Protein AF-A0A2A2WA57-F1 (afdb_monomer_lite)

Sequence (183 aa):
MNRRRGVEVFEVVSRSPRLGYARRSAVDANMIPWPDEKIYNNAIWDIRRHSMDAELWRYTRIENHHQEVLDSYSAADGERAVVTAVTSNGNWYALTTRRLVGVSYDGAFDIPAHLMTDCTFGDNAKGYGNVELSIATITQPGNGSVAFEFETGKAWMAPEYYVSWWIRKFPILDLFKFDPASS

Secondary structure (DSSP, 8-state):
-------------------------TTTTS-----HHHHHHHHHHHHHTT---GGG-SSEESSS--HHHHHHS-PPTT--EEEEEEEETTEEEEEESSEEEEEETTEEEEEEGGG--EEEEPTTTT-GGG--EEEEEEEETTTEEEEEEEE-GGGGHHHHHHHHHHHHTGGGGGG----GGG-

Structure (mmCIF, N/CA/C/O backbone):
data_AF-A0A2A2WA57-F1
#
_entry.id   AF-A0A2A2WA57-F1
#
loop_
_atom_site.group_PDB
_atom_site.id
_atom_site.type_symbol
_atom_site.label_atom_id
_atom_site.label_alt_id
_atom_site.label_comp_id
_atom_site.label_asym_id
_atom_site.label_entity_id
_atom_site.label_seq_id
_atom_site.pdbx_PDB_ins_code
_atom_site.Cartn_x
_atom_site.Cartn_y
_atom_site.Cartn_z
_atom_site.occupancy
_atom_site.B_iso_or_equiv
_atom_site.auth_seq_id
_atom_site.auth_comp_id
_atom_site.auth_asym_id
_atom_site.auth_atom_id
_atom_site.pdbx_PDB_model_num
ATOM 1 N N . MET A 1 1 ? 44.973 -48.643 7.602 1.00 36.16 1 MET A N 1
ATOM 2 C CA . MET A 1 1 ? 44.948 -47.392 6.814 1.00 36.16 1 MET A CA 1
ATOM 3 C C . MET A 1 1 ? 43.604 -47.307 6.094 1.00 36.16 1 MET A C 1
ATOM 5 O O . MET A 1 1 ? 43.226 -48.273 5.456 1.00 36.16 1 MET A O 1
ATOM 9 N N . ASN A 1 2 ? 42.900 -46.186 6.267 1.00 36.19 2 ASN A N 1
ATOM 10 C CA . ASN A 1 2 ? 41.683 -45.718 5.583 1.00 36.19 2 ASN A CA 1
ATOM 11 C C . ASN A 1 2 ? 40.348 -46.489 5.670 1.00 36.19 2 ASN A C 1
ATOM 13 O O . ASN A 1 2 ? 40.026 -47.368 4.881 1.00 36.19 2 ASN A O 1
ATOM 17 N N . ARG A 1 3 ? 39.511 -45.955 6.575 1.00 37.09 3 ARG A N 1
ATOM 18 C CA . ARG A 1 3 ? 38.043 -45.893 6.531 1.00 37.09 3 ARG A CA 1
ATOM 19 C C . ARG A 1 3 ? 37.557 -45.306 5.193 1.00 37.09 3 ARG A C 1
ATOM 21 O O . ARG A 1 3 ? 38.079 -44.277 4.767 1.00 37.09 3 ARG A O 1
ATOM 28 N N . ARG A 1 4 ? 36.475 -45.843 4.620 1.00 38.88 4 ARG A N 1
ATOM 29 C CA . ARG A 1 4 ? 35.542 -45.064 3.785 1.00 38.88 4 ARG A CA 1
ATOM 30 C C . ARG A 1 4 ? 34.115 -45.269 4.295 1.00 38.88 4 ARG A C 1
ATOM 32 O O . ARG A 1 4 ? 33.595 -46.376 4.282 1.00 38.88 4 ARG A O 1
ATOM 39 N N . ARG A 1 5 ? 33.560 -44.167 4.808 1.00 38.59 5 ARG A N 1
ATOM 40 C CA . ARG A 1 5 ? 32.140 -43.906 5.092 1.00 38.59 5 ARG A CA 1
ATOM 41 C C . ARG A 1 5 ? 31.393 -43.957 3.743 1.00 38.59 5 ARG A C 1
ATOM 43 O O . ARG A 1 5 ? 31.974 -43.555 2.741 1.00 38.59 5 ARG A O 1
ATOM 50 N N . GLY A 1 6 ? 30.211 -44.553 3.614 1.00 32.69 6 GLY A N 1
ATOM 51 C CA . GLY A 1 6 ? 28.985 -44.144 4.295 1.00 32.69 6 GLY A CA 1
ATOM 52 C C . GLY A 1 6 ? 28.428 -42.913 3.579 1.00 32.69 6 GLY A C 1
ATOM 53 O O . GLY A 1 6 ? 28.821 -41.803 3.921 1.00 32.69 6 GLY A O 1
ATOM 54 N N . VAL A 1 7 ? 27.583 -43.114 2.564 1.00 34.62 7 VAL A N 1
ATOM 55 C CA . VAL A 1 7 ? 26.752 -42.055 1.973 1.00 34.62 7 VAL A CA 1
ATOM 56 C C . VAL A 1 7 ? 25.311 -42.512 2.139 1.00 34.62 7 VAL A C 1
ATOM 58 O O . VAL A 1 7 ? 24.804 -43.314 1.360 1.00 34.62 7 VAL A O 1
ATOM 61 N N . GLU A 1 8 ? 24.706 -42.068 3.237 1.00 34.03 8 GLU A N 1
ATOM 62 C CA . GLU A 1 8 ? 23.265 -42.131 3.449 1.00 34.03 8 GLU A CA 1
ATOM 63 C C . GLU A 1 8 ? 22.593 -41.114 2.526 1.00 34.03 8 GLU A C 1
ATOM 65 O O . GLU A 1 8 ? 23.012 -39.959 2.419 1.00 34.03 8 GLU A O 1
ATOM 70 N N . VAL A 1 9 ? 21.554 -41.576 1.839 1.00 36.59 9 VAL A N 1
ATOM 71 C CA . VAL A 1 9 ? 20.657 -40.755 1.034 1.00 36.59 9 VAL A CA 1
ATOM 72 C C . VAL A 1 9 ? 19.773 -39.977 2.007 1.00 36.59 9 VAL A C 1
ATOM 74 O O . VAL A 1 9 ? 18.891 -40.551 2.639 1.00 36.59 9 VAL A O 1
ATOM 77 N N . PHE A 1 10 ? 20.029 -38.678 2.163 1.00 32.88 10 PHE A N 1
ATOM 78 C CA . PHE A 1 10 ? 19.149 -37.792 2.922 1.00 32.88 10 PHE A CA 1
ATOM 79 C C . PHE A 1 10 ? 17.962 -37.389 2.047 1.00 32.88 10 PHE A C 1
ATOM 81 O O . PHE A 1 10 ? 18.055 -36.512 1.190 1.00 32.88 10 PHE A O 1
ATOM 88 N N . GLU A 1 11 ? 16.837 -38.054 2.279 1.00 29.56 11 GLU A N 1
ATOM 89 C CA . GLU A 1 11 ? 15.518 -37.631 1.830 1.00 29.56 11 GLU A CA 1
ATOM 90 C C . GLU A 1 11 ? 15.134 -36.354 2.600 1.00 29.56 11 GLU A C 1
ATOM 92 O O . GLU A 1 11 ? 14.804 -36.386 3.788 1.00 29.56 11 GLU A O 1
ATOM 97 N N . VAL A 1 12 ? 15.240 -35.192 1.950 1.00 32.47 12 VAL A N 1
ATOM 98 C CA . VAL A 1 12 ? 14.781 -33.918 2.520 1.00 32.47 12 VAL A CA 1
ATOM 99 C C . VAL A 1 12 ? 13.261 -33.873 2.395 1.00 32.47 12 VAL A C 1
ATOM 101 O O . VAL A 1 12 ? 12.702 -33.392 1.412 1.00 32.47 12 VAL A O 1
ATOM 104 N N . VAL A 1 13 ? 12.581 -34.387 3.416 1.00 32.59 13 VAL A N 1
ATOM 105 C CA . VAL A 1 13 ? 11.154 -34.139 3.630 1.00 32.59 13 VAL A CA 1
ATOM 106 C C . VAL A 1 13 ? 10.989 -32.647 3.925 1.00 32.59 13 VAL A C 1
ATOM 108 O O . VAL A 1 13 ? 11.261 -32.188 5.036 1.00 32.59 13 VAL A O 1
ATOM 111 N N . SER A 1 14 ? 10.565 -31.883 2.917 1.00 33.00 14 SER A N 1
ATOM 112 C CA . SER A 1 14 ? 10.166 -30.480 3.054 1.00 33.00 14 SER A CA 1
ATOM 113 C C . SER A 1 14 ? 8.991 -30.385 4.029 1.00 33.00 14 SER A C 1
ATOM 115 O O . SER A 1 14 ? 7.844 -30.685 3.695 1.00 33.00 14 SER A O 1
ATOM 117 N N . ARG A 1 15 ? 9.283 -30.027 5.282 1.00 29.62 15 ARG A N 1
ATOM 118 C CA . ARG A 1 15 ? 8.274 -29.678 6.280 1.00 29.62 15 ARG A CA 1
ATOM 119 C C . ARG A 1 15 ? 7.999 -28.186 6.156 1.00 29.62 15 ARG A C 1
ATOM 121 O O . ARG A 1 15 ? 8.804 -27.371 6.593 1.00 29.62 15 ARG A O 1
ATOM 128 N N . SER A 1 16 ? 6.852 -27.841 5.578 1.00 34.91 16 SER A N 1
ATOM 129 C CA . SER A 1 16 ? 6.286 -26.494 5.654 1.00 34.91 16 SER A CA 1
ATOM 130 C C . SER A 1 16 ? 6.193 -26.056 7.125 1.00 34.91 16 SER A C 1
ATOM 132 O O . SER A 1 16 ? 5.606 -26.793 7.929 1.00 34.91 16 SER A O 1
ATOM 134 N N . PRO A 1 17 ? 6.716 -24.882 7.516 1.00 32.53 17 PRO A N 1
ATOM 135 C CA . PRO A 1 17 ? 6.453 -24.348 8.838 1.00 32.53 17 PRO A CA 1
ATOM 136 C C . PRO A 1 17 ? 5.008 -23.845 8.867 1.00 32.53 17 PRO A C 1
ATOM 138 O O . PRO A 1 17 ? 4.690 -22.767 8.377 1.00 32.53 17 PRO A O 1
ATOM 141 N N . ARG A 1 18 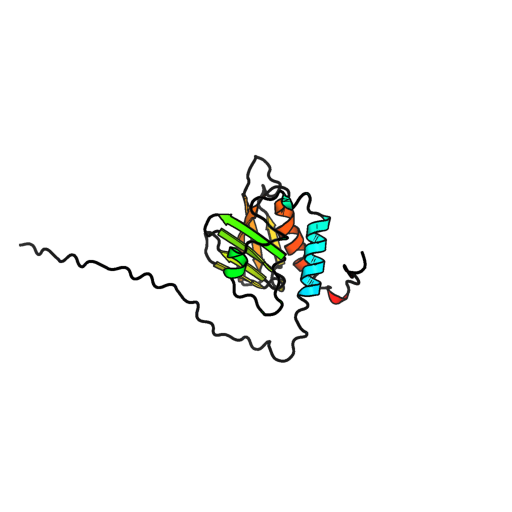? 4.110 -24.649 9.442 1.00 35.94 18 ARG A N 1
ATOM 142 C CA . ARG A 1 18 ? 2.817 -24.151 9.917 1.00 35.94 18 ARG A CA 1
ATOM 143 C C . ARG A 1 18 ? 3.113 -23.191 11.069 1.00 35.94 18 ARG A C 1
ATOM 145 O O . ARG A 1 18 ? 3.547 -23.643 12.128 1.00 35.94 18 ARG A O 1
ATOM 152 N N . LEU A 1 19 ? 2.918 -21.888 10.855 1.00 40.16 19 LEU A N 1
ATOM 153 C CA . LEU A 1 19 ? 2.951 -20.896 11.928 1.00 40.16 19 LEU A CA 1
ATOM 154 C C . LEU A 1 19 ? 1.930 -21.296 13.003 1.00 40.16 19 LEU A C 1
ATOM 156 O O . LEU A 1 19 ? 0.723 -21.313 12.767 1.00 40.16 19 LEU A O 1
ATOM 160 N N . GLY A 1 20 ? 2.430 -21.650 14.186 1.00 29.47 20 GLY A N 1
ATOM 161 C CA . GLY A 1 20 ? 1.617 -21.882 15.370 1.00 29.47 20 GLY A CA 1
ATOM 162 C C . GLY A 1 20 ? 1.161 -20.553 15.968 1.00 29.47 20 GLY A C 1
ATOM 163 O O . GLY A 1 20 ? 1.972 -19.781 16.471 1.00 29.47 20 GLY A O 1
ATOM 164 N N . TYR A 1 21 ? -0.145 -20.304 15.935 1.00 44.47 21 TYR A N 1
ATOM 165 C CA . TYR A 1 21 ? -0.816 -19.260 16.708 1.00 44.47 21 TYR A CA 1
ATOM 166 C C . TYR A 1 21 ? -0.763 -19.579 18.210 1.00 44.47 21 TYR A C 1
ATOM 168 O O . TYR A 1 21 ? -1.245 -20.637 18.605 1.00 44.47 21 TYR A O 1
ATOM 176 N N . ALA A 1 22 ? -0.286 -18.644 19.044 1.00 36.16 22 ALA A N 1
ATOM 177 C CA . ALA A 1 22 ? -0.775 -18.447 20.420 1.00 36.16 22 ALA A CA 1
ATOM 178 C C . ALA A 1 22 ? -0.178 -17.192 21.092 1.00 36.16 22 ALA A C 1
ATOM 180 O O . ALA A 1 22 ? 0.733 -17.277 21.910 1.00 36.16 22 ALA A O 1
ATOM 181 N N . ARG A 1 23 ? -0.775 -16.026 20.833 1.00 33.88 23 ARG A N 1
ATOM 182 C CA . ARG A 1 23 ? -1.079 -15.034 21.878 1.00 33.88 23 ARG A CA 1
ATOM 183 C C . ARG A 1 23 ? -2.322 -14.273 21.435 1.00 33.88 23 ARG A C 1
ATOM 185 O O . ARG A 1 23 ? -2.243 -13.331 20.659 1.00 33.88 23 ARG A O 1
ATOM 192 N N . ARG A 1 24 ? -3.486 -14.717 21.917 1.00 37.28 24 ARG A N 1
ATOM 193 C CA . ARG A 1 24 ? -4.665 -13.851 21.985 1.00 37.28 24 ARG A CA 1
ATOM 194 C C . ARG A 1 24 ? -4.299 -12.716 22.938 1.00 37.28 24 ARG A C 1
ATOM 196 O O . ARG A 1 24 ? -4.226 -12.931 24.147 1.00 37.28 24 ARG A O 1
ATOM 203 N N . SER A 1 25 ? -3.947 -11.560 22.388 1.00 37.19 25 SER A N 1
ATOM 204 C CA . SER A 1 25 ? -3.790 -10.338 23.169 1.00 37.19 25 SER A CA 1
ATOM 205 C C . SER A 1 25 ? -5.137 -10.009 23.807 1.00 37.19 25 SER A C 1
ATOM 207 O O . SER A 1 25 ? -6.173 -10.121 23.162 1.00 37.19 25 SER A O 1
ATOM 209 N N . ALA A 1 26 ? -5.119 -9.636 25.083 1.00 37.38 26 ALA A N 1
ATOM 210 C CA . ALA A 1 26 ? -6.281 -9.336 25.917 1.00 37.38 26 ALA A CA 1
ATOM 211 C C . ALA A 1 26 ? -6.995 -8.023 25.518 1.00 37.38 26 ALA A C 1
ATOM 213 O O . ALA A 1 26 ? -7.249 -7.166 26.358 1.00 37.38 26 ALA A O 1
ATOM 214 N N . VAL A 1 27 ? -7.280 -7.849 24.227 1.00 44.88 27 VAL A N 1
ATOM 215 C CA . VAL A 1 27 ? -7.929 -6.669 23.638 1.00 44.88 27 VAL A CA 1
ATOM 216 C C . VAL A 1 27 ? -9.396 -6.969 23.271 1.00 44.88 27 VAL A C 1
ATOM 218 O O . VAL A 1 27 ? -10.183 -6.058 23.048 1.00 44.88 27 VAL A O 1
ATOM 221 N N . ASP A 1 28 ? -9.823 -8.233 23.313 1.00 40.12 28 ASP A N 1
ATOM 222 C CA . ASP A 1 28 ? -11.080 -8.686 22.692 1.00 40.12 28 ASP A CA 1
ATOM 223 C C . ASP A 1 28 ? -12.379 -8.457 23.494 1.00 40.12 28 ASP A C 1
ATOM 225 O O . ASP A 1 28 ? -13.439 -8.888 23.052 1.00 40.12 28 ASP A O 1
ATOM 229 N N . ALA A 1 29 ? -12.366 -7.807 24.663 1.00 35.56 29 ALA A N 1
ATOM 230 C CA . ALA A 1 29 ? -13.559 -7.799 25.525 1.00 35.56 29 ALA A CA 1
ATOM 231 C C . ALA A 1 29 ? -14.432 -6.532 25.470 1.00 35.56 29 ALA A C 1
ATOM 233 O O . ALA A 1 29 ? -15.545 -6.585 25.976 1.00 35.56 29 ALA A O 1
ATOM 234 N N . ASN A 1 30 ? -13.972 -5.410 24.898 1.00 39.34 30 ASN A N 1
ATOM 235 C CA . ASN A 1 30 ? -14.750 -4.153 24.875 1.00 39.34 30 ASN A CA 1
ATOM 236 C C . ASN A 1 30 ? -14.322 -3.156 23.776 1.00 39.34 30 ASN A C 1
ATOM 238 O O . ASN A 1 30 ? -14.505 -1.947 23.923 1.00 39.34 30 ASN A O 1
ATOM 242 N N . MET A 1 31 ? -13.728 -3.623 22.674 1.00 42.38 31 MET A N 1
ATOM 243 C CA . MET A 1 31 ? -13.412 -2.719 21.567 1.00 42.38 31 MET A CA 1
ATOM 244 C C . MET A 1 31 ? -14.683 -2.366 20.800 1.00 42.38 31 MET A C 1
ATOM 246 O O . MET A 1 31 ? -15.397 -3.246 20.321 1.00 42.38 31 MET A O 1
ATOM 250 N N . ILE A 1 32 ? -14.928 -1.064 20.641 1.00 54.88 32 ILE A N 1
ATOM 251 C CA . ILE A 1 32 ? -15.699 -0.555 19.504 1.00 54.88 32 ILE A CA 1
ATOM 252 C C . ILE A 1 32 ? -15.168 -1.295 18.264 1.00 54.88 32 ILE A C 1
ATOM 254 O O . ILE A 1 32 ? -13.942 -1.358 18.111 1.00 54.88 32 ILE A O 1
ATOM 258 N N . PRO A 1 33 ? -16.031 -1.899 17.425 1.00 70.62 33 PRO A N 1
ATOM 259 C CA . PRO A 1 33 ? -15.579 -2.611 16.238 1.00 70.62 33 PRO A CA 1
ATOM 260 C C . PRO A 1 33 ? -14.598 -1.735 15.465 1.00 70.62 33 PRO A C 1
ATOM 262 O O . PRO A 1 33 ? -14.866 -0.546 15.269 1.00 70.62 33 PRO A O 1
ATOM 265 N N . TRP A 1 34 ? -13.453 -2.298 15.066 1.00 75.75 34 TRP A N 1
ATOM 266 C CA . TRP A 1 34 ? -12.505 -1.555 14.243 1.00 75.75 34 TRP A CA 1
ATOM 267 C C . TRP A 1 34 ? -13.268 -1.047 13.014 1.00 75.75 34 TRP A C 1
ATOM 269 O O . TRP A 1 34 ? -13.954 -1.848 12.372 1.00 75.75 34 TRP A O 1
ATOM 279 N N . PRO A 1 35 ? -13.243 0.259 12.700 1.00 90.12 35 PRO A N 1
ATOM 280 C CA . PRO A 1 35 ? -14.124 0.818 11.683 1.00 90.12 35 PRO A CA 1
ATOM 281 C C . PRO A 1 35 ? -13.563 0.547 10.278 1.00 90.12 35 PRO A C 1
ATOM 283 O O . PRO A 1 35 ? -13.384 1.474 9.491 1.00 90.12 35 PRO A O 1
ATOM 286 N N . ASP A 1 36 ? -13.263 -0.720 9.964 1.00 93.25 36 ASP A N 1
ATOM 287 C CA . ASP A 1 36 ? -12.558 -1.165 8.757 1.00 93.25 36 ASP A CA 1
ATOM 288 C C . ASP A 1 36 ? -13.203 -0.626 7.484 1.00 93.25 36 ASP A C 1
ATOM 290 O O . ASP A 1 36 ? -12.505 -0.150 6.598 1.00 93.25 36 ASP A O 1
ATOM 294 N N . GLU A 1 37 ? -14.533 -0.634 7.397 1.00 93.00 37 GLU A N 1
ATOM 295 C CA . GLU A 1 37 ? -15.247 -0.090 6.242 1.00 93.00 37 GLU A CA 1
ATOM 296 C C . GLU A 1 37 ? -15.020 1.420 6.077 1.00 93.00 37 GLU A C 1
ATOM 298 O O . GLU A 1 37 ? -14.704 1.890 4.984 1.00 93.00 37 GLU A O 1
ATOM 303 N N . LYS A 1 38 ? -15.098 2.189 7.171 1.00 90.88 38 LYS A N 1
ATOM 304 C CA . LYS A 1 38 ? -14.837 3.635 7.148 1.00 90.88 38 LYS A CA 1
ATOM 305 C C . LYS A 1 38 ? -13.378 3.920 6.792 1.00 90.88 38 LYS A C 1
ATOM 307 O O . LYS A 1 38 ? -13.124 4.816 5.987 1.00 90.88 38 LYS A O 1
ATOM 312 N N . ILE A 1 39 ? -12.436 3.163 7.360 1.00 93.44 39 ILE A N 1
ATOM 313 C CA . ILE A 1 39 ? -10.998 3.253 7.065 1.00 93.44 39 ILE A CA 1
ATOM 314 C C . ILE A 1 39 ? -10.758 2.966 5.583 1.00 93.44 39 ILE A C 1
ATOM 316 O O . ILE A 1 39 ? -10.170 3.795 4.896 1.00 93.44 39 ILE A O 1
ATOM 320 N N . TYR A 1 40 ? -11.265 1.835 5.086 1.00 95.38 40 TYR A N 1
ATOM 321 C CA . TYR A 1 40 ? -11.133 1.409 3.697 1.00 95.38 40 TYR A CA 1
ATOM 322 C C . TYR A 1 40 ? -11.642 2.488 2.744 1.00 95.38 40 TYR A C 1
ATOM 324 O O . TYR A 1 40 ? -10.895 2.952 1.886 1.00 95.38 40 TYR A O 1
ATOM 332 N N . ASN A 1 41 ? -12.876 2.956 2.947 1.00 93.12 41 ASN A N 1
ATOM 333 C CA . ASN A 1 41 ? -13.489 3.947 2.072 1.00 93.12 41 ASN A CA 1
ATOM 334 C C . ASN A 1 41 ? -12.717 5.277 2.065 1.00 93.12 41 ASN A C 1
ATOM 336 O O . ASN A 1 41 ? -12.524 5.871 1.007 1.00 93.12 41 ASN A O 1
ATOM 340 N N . ASN A 1 42 ? -12.237 5.740 3.224 1.00 92.50 42 ASN A N 1
ATOM 341 C CA . ASN A 1 42 ? -11.479 6.990 3.312 1.00 92.50 42 ASN A CA 1
ATOM 342 C C . ASN A 1 42 ? -10.062 6.861 2.732 1.00 92.50 42 ASN A C 1
ATOM 344 O O . ASN A 1 42 ? -9.609 7.776 2.046 1.00 92.50 42 ASN A O 1
ATOM 348 N N . ALA A 1 43 ? -9.371 5.749 2.991 1.00 94.19 43 ALA A N 1
ATOM 349 C CA . ALA A 1 43 ? -8.028 5.507 2.477 1.00 94.19 43 ALA A CA 1
ATOM 350 C C . ALA A 1 43 ? -8.047 5.315 0.953 1.00 94.19 43 ALA A C 1
ATOM 352 O O . ALA A 1 43 ? -7.287 5.975 0.249 1.00 94.19 43 ALA A O 1
ATOM 353 N N . ILE A 1 44 ? -8.967 4.498 0.424 1.00 94.75 44 ILE A N 1
ATOM 354 C CA . ILE A 1 44 ? -9.148 4.326 -1.026 1.00 94.75 44 ILE A CA 1
ATOM 355 C C . ILE A 1 44 ? -9.529 5.642 -1.693 1.00 94.75 44 ILE A C 1
ATOM 357 O O . ILE A 1 44 ? -8.971 5.962 -2.739 1.00 94.75 44 ILE A O 1
ATOM 361 N N . TRP A 1 45 ? -10.440 6.426 -1.109 1.00 92.38 45 TRP A N 1
ATOM 362 C CA . TRP A 1 45 ? -10.781 7.738 -1.658 1.00 92.38 45 TRP A CA 1
ATOM 363 C C . TRP A 1 45 ? -9.560 8.661 -1.719 1.00 92.38 45 TRP A C 1
ATOM 365 O O . TRP A 1 45 ? -9.323 9.307 -2.741 1.00 92.38 45 TRP A O 1
ATOM 375 N N . ASP A 1 46 ? -8.756 8.694 -0.653 1.00 92.12 46 ASP A N 1
ATOM 376 C CA . ASP A 1 46 ? -7.552 9.520 -0.614 1.00 92.12 46 ASP A CA 1
ATOM 377 C C . ASP A 1 46 ? -6.491 9.045 -1.606 1.00 92.12 46 ASP A C 1
ATOM 379 O O . ASP A 1 46 ? -5.817 9.866 -2.215 1.00 92.12 46 ASP A O 1
ATOM 383 N N . ILE A 1 47 ? -6.366 7.741 -1.835 1.00 94.81 47 ILE A N 1
ATOM 384 C CA . ILE A 1 47 ? -5.474 7.211 -2.866 1.00 94.81 47 ILE A CA 1
ATOM 385 C C . ILE A 1 47 ? -6.012 7.574 -4.252 1.00 94.81 47 ILE A C 1
ATOM 387 O O . ILE A 1 47 ? -5.299 8.204 -5.032 1.00 94.81 47 ILE A O 1
ATOM 391 N N . ARG A 1 48 ? -7.273 7.248 -4.560 1.00 93.19 48 ARG A N 1
ATOM 392 C CA . ARG A 1 48 ? -7.890 7.468 -5.879 1.00 93.19 48 ARG A CA 1
ATOM 393 C C . ARG A 1 48 ? -7.878 8.931 -6.299 1.00 93.19 48 ARG A C 1
ATOM 395 O O . ARG A 1 48 ? -7.568 9.216 -7.446 1.00 93.19 48 ARG A O 1
ATOM 402 N N . ARG A 1 49 ? -8.163 9.868 -5.391 1.00 90.31 49 ARG A N 1
ATOM 403 C CA . ARG A 1 49 ? -8.209 11.299 -5.745 1.00 90.31 49 ARG A CA 1
ATOM 404 C C . ARG A 1 49 ? -6.849 11.873 -6.163 1.00 90.31 49 ARG A C 1
ATOM 406 O O . ARG A 1 49 ? -6.812 12.942 -6.764 1.00 90.31 49 ARG A O 1
ATOM 413 N N . HIS A 1 50 ? -5.747 11.215 -5.798 1.00 88.19 50 HIS A N 1
ATOM 414 C CA . HIS A 1 50 ? -4.399 11.622 -6.198 1.00 88.19 50 HIS A CA 1
ATOM 415 C C . HIS A 1 50 ? -3.773 10.671 -7.227 1.00 88.19 50 HIS A C 1
ATOM 417 O O . HIS A 1 50 ? -2.809 11.038 -7.893 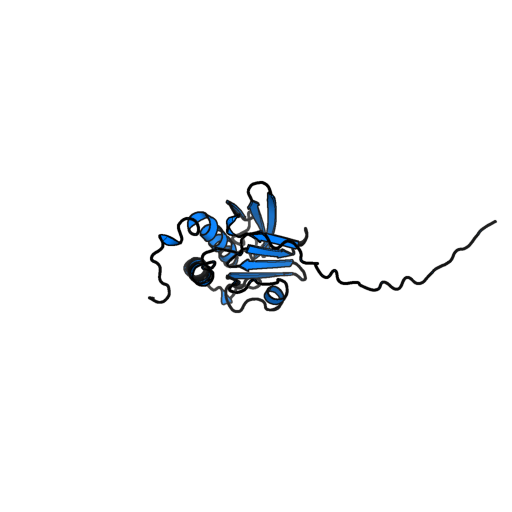1.00 88.19 50 HIS A O 1
ATOM 423 N N . SER A 1 51 ? -4.313 9.461 -7.364 1.00 82.31 51 SER A N 1
ATOM 424 C CA . SER A 1 51 ? -3.825 8.448 -8.292 1.00 82.31 51 SER A CA 1
ATOM 425 C C . SER A 1 51 ? -4.358 8.698 -9.698 1.00 82.31 51 SER A C 1
ATOM 427 O O . SER A 1 51 ? -5.525 9.021 -9.883 1.00 82.31 51 SER A O 1
ATOM 429 N N . MET A 1 52 ? -3.496 8.528 -10.698 1.00 79.56 52 MET A N 1
ATOM 430 C CA . MET A 1 52 ? -3.871 8.593 -12.110 1.00 79.56 52 MET A CA 1
ATOM 431 C C . MET A 1 52 ? -3.656 7.219 -12.737 1.00 79.56 52 MET A C 1
ATOM 433 O O . MET A 1 52 ? -2.580 6.641 -12.555 1.00 79.56 52 MET A O 1
ATOM 437 N N . ASP A 1 53 ? -4.653 6.753 -13.488 1.00 87.44 53 ASP A N 1
ATOM 438 C CA . ASP A 1 53 ? -4.601 5.550 -14.327 1.00 87.44 53 ASP A CA 1
ATOM 439 C C . ASP A 1 53 ? -4.124 4.301 -13.555 1.00 87.44 53 ASP A C 1
ATOM 441 O O . ASP A 1 53 ? -3.155 3.640 -13.934 1.00 87.44 53 ASP A O 1
ATOM 445 N N . ALA A 1 54 ? -4.753 4.017 -12.406 1.00 90.75 54 ALA A N 1
ATOM 446 C CA . ALA A 1 54 ? -4.348 2.924 -11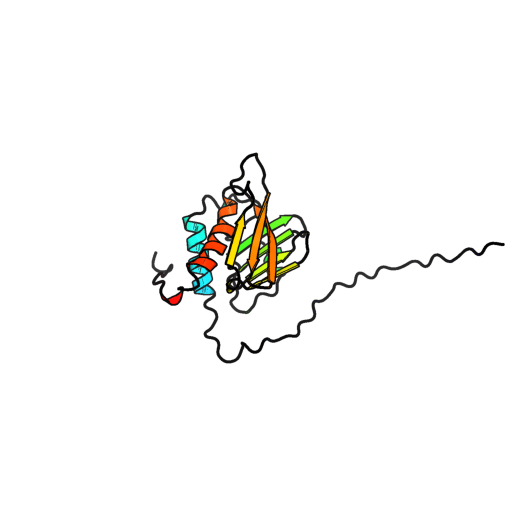.515 1.00 90.75 54 ALA A CA 1
ATOM 447 C C . ALA A 1 54 ? -4.467 1.535 -12.160 1.00 90.75 54 ALA A C 1
ATOM 449 O O . ALA A 1 54 ? -3.769 0.599 -11.781 1.00 90.75 54 ALA A O 1
ATOM 450 N N . GLU A 1 55 ? -5.319 1.414 -13.171 1.00 89.75 55 GLU A N 1
ATOM 451 C CA . GLU A 1 55 ? -5.476 0.241 -14.022 1.00 89.75 55 GLU A CA 1
ATOM 452 C C . GLU A 1 55 ? -4.251 -0.064 -14.898 1.00 89.75 55 GLU A C 1
ATOM 454 O O . GLU A 1 55 ? -4.136 -1.176 -15.410 1.00 89.75 55 GLU A O 1
ATOM 459 N N . LEU A 1 56 ? -3.341 0.901 -15.080 1.00 91.56 56 LEU A N 1
ATOM 460 C CA . LEU A 1 56 ? -2.114 0.732 -15.864 1.00 91.56 56 LEU A CA 1
ATOM 461 C C . LEU A 1 56 ? -0.910 0.301 -15.018 1.00 91.56 56 LEU A C 1
ATOM 463 O O . LEU A 1 56 ? 0.163 0.059 -15.572 1.00 91.56 56 LEU A O 1
ATOM 467 N N . TRP A 1 57 ? -1.052 0.243 -13.694 1.00 95.12 57 TRP A N 1
ATOM 468 C CA . TRP A 1 57 ? 0.038 -0.145 -12.805 1.00 95.12 57 TRP A CA 1
ATOM 469 C C . TRP A 1 57 ? 0.307 -1.643 -12.912 1.00 95.12 57 TRP A C 1
ATOM 471 O O . TRP A 1 57 ? -0.607 -2.464 -13.013 1.00 95.12 57 TRP A O 1
ATOM 481 N N . ARG A 1 58 ? 1.587 -2.005 -12.929 1.00 96.00 58 ARG A N 1
ATOM 482 C CA . ARG A 1 58 ? 2.035 -3.352 -13.276 1.00 96.00 58 ARG A CA 1
ATOM 483 C C . ARG A 1 58 ? 2.033 -4.290 -12.080 1.00 96.00 58 ARG A C 1
ATOM 485 O O . ARG A 1 58 ? 1.645 -5.449 -12.216 1.00 96.00 58 ARG A O 1
ATOM 492 N N . TYR A 1 59 ? 2.501 -3.801 -10.938 1.00 97.75 59 TYR A N 1
ATOM 493 C CA . TYR A 1 59 ? 2.727 -4.599 -9.735 1.00 97.75 59 TYR A CA 1
ATOM 494 C C . TYR A 1 59 ? 1.758 -4.224 -8.619 1.00 97.75 59 TYR A C 1
ATOM 496 O O . TYR A 1 59 ? 1.505 -5.041 -7.740 1.00 97.75 59 TYR A O 1
ATOM 504 N N . THR A 1 60 ? 1.216 -3.006 -8.639 1.00 98.06 60 THR A N 1
ATOM 505 C CA . THR A 1 60 ? 0.396 -2.433 -7.565 1.00 98.06 60 THR A CA 1
ATOM 506 C C . THR A 1 60 ? -1.086 -2.439 -7.918 1.00 98.06 60 THR A C 1
ATOM 508 O O . THR A 1 60 ? -1.475 -2.064 -9.018 1.00 98.06 60 THR A O 1
ATOM 511 N N . ARG A 1 61 ? -1.943 -2.811 -6.961 1.00 97.94 61 ARG A N 1
ATOM 512 C CA . ARG A 1 61 ? -3.403 -2.828 -7.121 1.00 97.94 61 ARG A CA 1
ATOM 513 C C . ARG A 1 61 ? -4.119 -2.209 -5.929 1.00 97.94 61 ARG A C 1
ATOM 515 O O . ARG A 1 61 ? -3.897 -2.630 -4.792 1.00 97.94 61 ARG A O 1
ATOM 522 N N . ILE A 1 62 ? -5.027 -1.281 -6.218 1.00 96.62 62 ILE A N 1
ATOM 523 C CA . ILE A 1 62 ? -5.978 -0.674 -5.263 1.00 96.62 62 ILE A CA 1
ATOM 524 C C . ILE A 1 62 ? -7.411 -1.210 -5.440 1.00 96.62 62 ILE A C 1
ATOM 526 O O . ILE A 1 62 ? -8.295 -0.935 -4.636 1.00 96.62 62 ILE A O 1
ATOM 530 N N . GLU A 1 63 ? -7.621 -1.994 -6.497 1.00 92.69 63 GLU A N 1
ATOM 531 C CA . GLU A 1 63 ? -8.843 -2.713 -6.851 1.00 92.69 63 GLU A CA 1
ATOM 532 C C . GLU A 1 63 ? -8.445 -4.065 -7.445 1.00 92.69 63 GLU A C 1
ATOM 534 O O . GLU A 1 63 ? -7.327 -4.209 -7.941 1.00 92.69 63 GLU A O 1
ATOM 539 N N . ASN A 1 64 ? -9.345 -5.055 -7.423 1.00 93.81 64 ASN A N 1
ATOM 540 C CA . ASN A 1 64 ? -9.076 -6.397 -7.965 1.00 93.81 64 ASN A CA 1
ATOM 541 C C . ASN A 1 64 ? -7.740 -6.974 -7.454 1.00 93.81 64 ASN A C 1
ATOM 543 O O . ASN A 1 64 ? -6.888 -7.415 -8.234 1.00 93.81 64 ASN A O 1
ATOM 547 N N . HIS A 1 65 ? -7.544 -6.893 -6.133 1.00 97.44 65 HIS A N 1
ATOM 548 C CA . HIS A 1 65 ? -6.305 -7.243 -5.441 1.00 97.44 65 HIS A CA 1
ATOM 549 C C . HIS A 1 65 ? -5.747 -8.612 -5.845 1.00 97.44 65 HIS A C 1
ATOM 551 O O . HIS A 1 65 ? -6.471 -9.511 -6.274 1.00 97.44 65 HIS A O 1
ATOM 557 N N . HIS A 1 66 ? -4.432 -8.766 -5.707 1.00 97.31 66 HIS A N 1
ATOM 558 C CA . HIS A 1 66 ? -3.751 -10.021 -6.015 1.00 97.31 66 HIS A CA 1
ATOM 559 C C . HIS A 1 66 ? -4.280 -11.135 -5.106 1.00 97.31 66 HIS A C 1
ATOM 561 O O . HIS A 1 66 ? -4.058 -11.095 -3.897 1.00 97.31 66 HIS A O 1
ATOM 567 N N . GLN A 1 67 ? -4.962 -12.132 -5.678 1.00 96.31 67 GLN A N 1
ATOM 568 C CA . GLN A 1 67 ? -5.553 -13.218 -4.890 1.00 96.31 67 GLN A CA 1
ATOM 569 C C . GLN A 1 67 ? -4.489 -13.978 -4.090 1.00 96.31 67 GLN A C 1
ATOM 571 O O . GLN A 1 67 ? -4.689 -14.257 -2.917 1.00 96.31 67 GLN A O 1
ATOM 576 N N . GLU A 1 68 ? -3.317 -14.207 -4.686 1.00 95.38 68 GLU A N 1
ATOM 577 C CA . GLU A 1 68 ? -2.184 -14.846 -4.007 1.00 95.38 68 GLU A CA 1
ATOM 578 C C . GLU A 1 68 ? -1.708 -14.073 -2.768 1.00 95.38 68 GLU A C 1
ATOM 580 O O . GLU A 1 68 ? -1.295 -14.685 -1.788 1.00 95.38 68 GLU A O 1
ATOM 585 N N . VAL A 1 69 ? -1.821 -12.741 -2.766 1.00 97.31 69 VAL A N 1
ATOM 586 C CA . VAL A 1 69 ? -1.514 -11.916 -1.592 1.00 97.31 69 VAL A CA 1
ATOM 587 C C . VAL A 1 69 ? -2.597 -12.075 -0.534 1.00 97.31 69 VAL A C 1
ATOM 589 O O . VAL A 1 69 ? -2.272 -12.272 0.633 1.00 97.31 69 VAL A O 1
ATOM 592 N N . LEU A 1 70 ? -3.873 -12.033 -0.932 1.00 96.94 70 LEU A N 1
ATOM 593 C CA . LEU A 1 70 ? -4.999 -12.207 -0.007 1.00 96.94 70 LEU A CA 1
ATOM 594 C C . LEU A 1 70 ? -4.978 -13.583 0.673 1.00 96.94 70 LEU A C 1
ATOM 596 O O . LEU A 1 70 ? -5.286 -13.682 1.857 1.00 96.94 70 LEU A O 1
ATOM 600 N N . ASP A 1 71 ? -4.560 -14.620 -0.050 1.00 95.88 71 ASP A N 1
ATOM 601 C CA . ASP A 1 71 ? -4.437 -15.982 0.475 1.00 95.88 71 ASP A CA 1
ATOM 602 C C . ASP A 1 71 ? -3.194 -16.162 1.370 1.00 95.88 71 ASP A C 1
ATOM 604 O O . ASP A 1 71 ? -3.117 -17.113 2.152 1.00 95.88 71 ASP A O 1
ATOM 608 N N . SER A 1 72 ? -2.211 -15.258 1.270 1.00 95.69 72 SER A N 1
ATOM 609 C CA . SER A 1 72 ? -0.925 -15.366 1.974 1.00 95.69 72 SER A CA 1
ATOM 610 C C . SER A 1 72 ? -0.954 -14.867 3.420 1.00 95.69 72 SER A C 1
ATOM 612 O O . SER A 1 72 ? -0.050 -15.199 4.190 1.00 95.69 72 SER A O 1
ATOM 614 N N . TYR A 1 73 ? -1.970 -14.098 3.827 1.00 94.25 73 TYR A N 1
ATOM 615 C CA . TYR A 1 73 ? -2.126 -13.650 5.212 1.00 94.25 73 TYR A CA 1
ATOM 616 C C . TYR A 1 73 ? -3.505 -14.005 5.776 1.00 94.25 73 TYR A C 1
ATOM 618 O O . TYR A 1 73 ? -4.521 -13.996 5.091 1.00 94.25 73 TYR A O 1
ATOM 626 N N . SER A 1 74 ? -3.559 -14.309 7.073 1.00 94.31 74 SER A N 1
ATOM 627 C CA . SER A 1 74 ? -4.825 -14.576 7.763 1.00 94.31 74 SER A CA 1
ATOM 628 C C . SER A 1 74 ? -5.507 -13.260 8.127 1.00 94.31 74 SER A C 1
ATOM 630 O O . SER A 1 74 ? -5.231 -12.701 9.192 1.00 94.31 74 SER A O 1
ATOM 632 N N . ALA A 1 75 ? -6.350 -12.746 7.229 1.00 93.31 75 ALA A N 1
ATOM 633 C CA . ALA A 1 75 ? -7.153 -11.550 7.473 1.00 93.31 75 ALA A CA 1
ATOM 634 C C . ALA A 1 75 ? -8.058 -11.736 8.702 1.00 93.31 75 ALA A C 1
ATOM 636 O O . ALA A 1 75 ? -8.696 -12.779 8.868 1.00 93.31 75 ALA A O 1
ATOM 637 N N . ALA A 1 76 ? -8.106 -10.730 9.575 1.00 93.00 76 ALA A N 1
ATOM 638 C CA . ALA A 1 76 ? -9.093 -10.701 10.646 1.00 93.00 76 ALA A CA 1
ATOM 639 C C . ALA A 1 76 ? -10.499 -10.461 10.074 1.00 93.00 76 ALA A C 1
ATOM 641 O O . ALA A 1 76 ? -10.648 -9.892 8.993 1.00 93.00 76 ALA A O 1
ATOM 642 N N . ASP A 1 77 ? -11.537 -10.847 10.817 1.00 91.88 77 ASP A N 1
ATOM 643 C CA . ASP A 1 77 ? -12.910 -10.568 10.395 1.00 91.88 77 ASP A CA 1
ATOM 644 C C . ASP A 1 77 ? -13.121 -9.053 10.216 1.00 91.88 77 ASP A C 1
ATOM 646 O O . ASP A 1 77 ? -12.742 -8.247 11.079 1.00 91.88 77 ASP A O 1
ATOM 650 N N . GLY A 1 78 ? -13.652 -8.679 9.051 1.00 93.75 78 GLY A N 1
ATOM 651 C CA . GLY A 1 78 ? -13.816 -7.294 8.604 1.00 93.75 78 GLY A CA 1
ATOM 652 C C . GLY A 1 78 ? -12.562 -6.594 8.053 1.00 93.75 78 GLY A C 1
ATOM 653 O O . GLY A 1 78 ? -12.714 -5.536 7.444 1.00 93.75 78 GLY A O 1
ATOM 654 N N . GLU A 1 79 ? -11.352 -7.151 8.202 1.00 96.06 79 GLU A N 1
ATOM 655 C CA . GLU A 1 79 ? -10.117 -6.562 7.657 1.00 96.06 79 GLU A CA 1
ATOM 656 C C . GLU A 1 79 ? -10.155 -6.548 6.120 1.00 96.06 79 GLU A C 1
ATOM 658 O O . GLU A 1 79 ? -10.461 -7.555 5.480 1.00 96.06 79 GLU A O 1
ATOM 663 N N . ARG A 1 80 ? -9.815 -5.408 5.510 1.00 97.00 80 ARG A N 1
ATOM 664 C CA . ARG A 1 80 ? -9.827 -5.232 4.049 1.00 97.00 80 ARG A CA 1
ATOM 665 C C . ARG A 1 80 ? -8.448 -4.832 3.550 1.00 97.00 80 ARG A C 1
ATOM 667 O O . ARG A 1 80 ? -7.806 -3.968 4.144 1.00 97.00 80 ARG A O 1
ATOM 674 N N . ALA A 1 81 ? -8.004 -5.420 2.443 1.00 98.12 81 ALA A N 1
ATOM 675 C CA . ALA A 1 81 ? -6.862 -4.893 1.703 1.00 98.12 81 ALA A CA 1
ATOM 676 C C . ALA A 1 81 ? -7.236 -3.537 1.086 1.00 98.12 81 ALA A C 1
ATOM 678 O O . ALA A 1 81 ? -8.333 -3.387 0.564 1.00 98.12 81 ALA A O 1
ATOM 679 N N . VAL A 1 82 ? -6.338 -2.559 1.178 1.00 98.25 82 VAL A N 1
ATOM 680 C CA . VAL A 1 82 ? -6.436 -1.226 0.559 1.00 98.25 82 VAL A CA 1
ATOM 681 C C . VAL A 1 82 ? -5.482 -1.140 -0.629 1.00 98.25 82 VAL A C 1
ATOM 683 O O . VAL A 1 82 ? -5.836 -0.634 -1.689 1.00 98.25 82 VAL A O 1
ATOM 686 N N . VAL A 1 83 ? -4.270 -1.669 -0.469 1.00 98.50 83 VAL A N 1
ATOM 687 C CA . VAL A 1 83 ? -3.280 -1.808 -1.539 1.00 98.50 83 VAL A CA 1
ATOM 688 C C . VAL A 1 83 ? -2.685 -3.201 -1.445 1.00 98.50 83 VAL A C 1
ATOM 690 O O . VAL A 1 83 ? -2.381 -3.673 -0.354 1.00 98.50 83 VAL A O 1
ATOM 693 N N . THR A 1 84 ? -2.474 -3.846 -2.582 1.00 98.62 84 THR A N 1
ATOM 694 C CA . THR A 1 84 ? -1.642 -5.051 -2.675 1.00 98.62 84 THR A CA 1
ATOM 695 C C . THR A 1 84 ? -0.609 -4.852 -3.757 1.00 98.62 84 THR A C 1
ATOM 697 O O . THR A 1 84 ? -0.964 -4.314 -4.808 1.00 98.62 84 THR A O 1
ATOM 700 N N . ALA A 1 85 ? 0.604 -5.350 -3.559 1.00 98.44 85 ALA A N 1
ATOM 701 C CA . ALA A 1 85 ? 1.573 -5.435 -4.635 1.00 98.44 85 ALA A CA 1
ATOM 702 C C . ALA A 1 85 ? 2.346 -6.749 -4.616 1.00 98.44 85 ALA A C 1
ATOM 704 O O . ALA A 1 85 ? 2.581 -7.321 -3.552 1.00 98.44 85 ALA A O 1
ATOM 705 N N . VAL A 1 86 ? 2.745 -7.184 -5.809 1.00 98.12 86 VAL A N 1
ATOM 706 C CA . VAL A 1 86 ? 3.630 -8.330 -6.039 1.00 98.12 86 VAL A CA 1
ATOM 707 C C . VAL A 1 86 ? 4.697 -7.876 -7.021 1.00 98.12 86 VAL A C 1
ATOM 709 O O . VAL A 1 86 ? 4.407 -7.676 -8.198 1.00 98.12 86 VAL A O 1
ATOM 712 N N . THR A 1 87 ? 5.918 -7.658 -6.541 1.00 96.19 87 THR A N 1
ATOM 713 C CA . THR A 1 87 ? 7.015 -7.126 -7.367 1.00 96.19 87 THR A CA 1
ATOM 714 C C . THR A 1 87 ? 7.893 -8.238 -7.937 1.00 96.19 87 THR A C 1
ATOM 716 O O . THR A 1 87 ? 8.488 -8.084 -9.002 1.00 96.19 87 THR A O 1
ATOM 719 N N . SER A 1 88 ? 7.939 -9.392 -7.267 1.00 94.25 88 SER A N 1
ATOM 720 C CA . SER A 1 88 ? 8.595 -10.607 -7.750 1.00 94.25 88 SER A CA 1
ATOM 721 C C . SER A 1 88 ? 8.065 -11.852 -7.028 1.00 94.25 88 SER A C 1
ATOM 723 O O . SER A 1 88 ? 7.261 -11.767 -6.098 1.00 94.25 88 SER A O 1
ATOM 725 N N . ASN A 1 89 ? 8.522 -13.039 -7.441 1.00 88.56 89 ASN A N 1
ATOM 726 C CA . ASN A 1 89 ? 8.187 -14.284 -6.751 1.00 88.56 89 ASN A CA 1
ATOM 727 C C . ASN A 1 89 ? 8.724 -14.253 -5.314 1.00 88.56 89 ASN A C 1
ATOM 729 O O . ASN A 1 89 ? 9.932 -14.330 -5.098 1.00 88.56 89 ASN A O 1
ATOM 733 N N . GLY A 1 90 ? 7.818 -14.195 -4.338 1.00 89.81 90 GLY A N 1
ATOM 734 C CA . GLY A 1 90 ? 8.174 -14.133 -2.921 1.00 89.81 90 GLY A CA 1
ATOM 735 C C . GLY A 1 90 ? 8.469 -12.726 -2.396 1.00 89.81 90 GLY A C 1
ATOM 736 O O . GLY A 1 90 ? 8.869 -12.620 -1.242 1.00 89.81 90 GLY A O 1
ATOM 737 N N . ASN A 1 91 ? 8.241 -11.672 -3.191 1.00 96.94 91 ASN A N 1
ATOM 738 C CA . ASN A 1 91 ? 8.260 -10.288 -2.720 1.00 96.94 91 ASN A CA 1
ATOM 739 C C . ASN A 1 91 ? 6.890 -9.644 -2.948 1.00 96.94 91 ASN A C 1
ATOM 741 O O . ASN A 1 91 ? 6.465 -9.415 -4.085 1.00 96.94 91 ASN A O 1
ATOM 745 N N . TRP A 1 92 ? 6.177 -9.406 -1.854 1.00 98.12 92 TRP A N 1
ATOM 746 C CA . TRP A 1 92 ? 4.816 -8.891 -1.888 1.00 98.12 92 TRP A CA 1
ATOM 747 C C . TRP A 1 92 ? 4.471 -8.165 -0.596 1.00 98.12 92 TRP A C 1
ATOM 749 O O . TRP A 1 92 ? 5.035 -8.431 0.467 1.00 98.12 92 TRP A O 1
ATOM 759 N N . TYR A 1 93 ? 3.486 -7.278 -0.677 1.00 98.44 93 TYR A N 1
ATOM 760 C CA . TYR A 1 93 ? 2.907 -6.651 0.501 1.00 98.44 93 TYR A CA 1
ATOM 761 C C . TYR A 1 93 ? 1.417 -6.364 0.324 1.00 98.44 93 TYR A C 1
ATOM 763 O O . TYR A 1 93 ? 0.912 -6.182 -0.787 1.00 98.44 93 TYR A O 1
ATOM 771 N N . ALA A 1 94 ? 0.721 -6.285 1.451 1.00 98.62 94 ALA A N 1
ATOM 772 C CA . ALA A 1 94 ? -0.621 -5.756 1.577 1.00 98.62 94 ALA A CA 1
ATOM 773 C C . ALA A 1 94 ? -0.629 -4.618 2.602 1.00 98.62 94 ALA A C 1
ATOM 775 O O . ALA A 1 94 ? -0.156 -4.766 3.729 1.00 98.62 94 ALA A O 1
ATOM 776 N N . LEU A 1 95 ? -1.201 -3.489 2.200 1.00 98.44 95 LEU A N 1
ATOM 777 C CA . LEU A 1 95 ? -1.608 -2.400 3.078 1.00 98.44 95 LEU A CA 1
ATOM 778 C C . LEU A 1 95 ? -3.091 -2.607 3.357 1.00 98.44 95 LEU A C 1
ATOM 780 O O . LEU A 1 95 ? -3.897 -2.526 2.431 1.00 98.44 95 LEU A O 1
ATOM 784 N N . THR A 1 96 ? -3.456 -2.930 4.590 1.00 98.44 96 THR A N 1
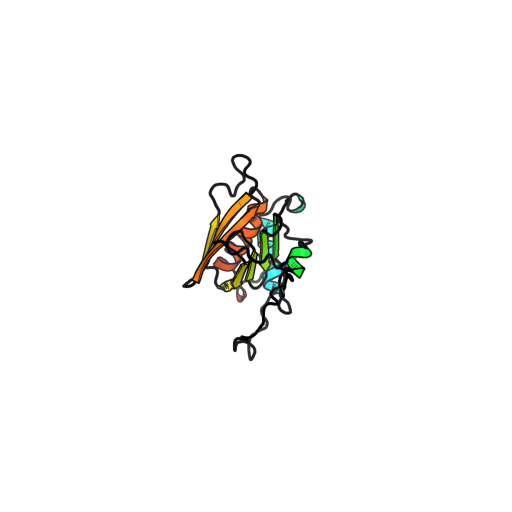ATOM 785 C CA . THR A 1 96 ? -4.830 -3.277 4.970 1.00 98.44 96 THR A CA 1
ATOM 786 C C . THR A 1 96 ? -5.457 -2.197 5.843 1.00 98.44 96 THR A C 1
ATOM 788 O O . THR A 1 96 ? -4.833 -1.223 6.239 1.00 98.44 96 THR A O 1
ATOM 791 N N . THR A 1 97 ? -6.714 -2.356 6.220 1.00 97.25 97 THR A N 1
ATOM 792 C CA . THR A 1 97 ? -7.365 -1.483 7.206 1.00 97.25 97 THR A CA 1
ATOM 793 C C . THR A 1 97 ? -6.803 -1.623 8.626 1.00 97.25 97 THR A C 1
ATOM 795 O O . THR A 1 97 ? -7.235 -0.899 9.527 1.00 97.25 97 THR A O 1
ATOM 798 N N . ARG A 1 98 ? -5.847 -2.536 8.853 1.00 96.25 98 ARG A N 1
ATOM 799 C CA . ARG A 1 98 ? -5.285 -2.828 10.180 1.00 96.25 98 ARG A CA 1
ATOM 800 C C . ARG A 1 98 ? -3.763 -2.900 10.225 1.00 96.25 98 ARG A C 1
ATOM 802 O O . ARG A 1 98 ? -3.205 -2.650 11.294 1.00 96.25 98 ARG A O 1
ATOM 809 N N . ARG A 1 99 ? -3.082 -3.235 9.124 1.00 96.50 99 ARG A N 1
ATOM 810 C CA . ARG A 1 99 ? -1.634 -3.501 9.107 1.00 96.50 99 ARG A CA 1
ATOM 811 C C . ARG A 1 99 ? -0.991 -3.366 7.727 1.00 96.50 99 ARG A C 1
ATOM 813 O O . ARG A 1 99 ? -1.663 -3.419 6.706 1.00 96.50 99 ARG A O 1
ATOM 820 N N . LEU A 1 100 ? 0.328 -3.214 7.717 1.00 97.50 100 LEU A N 1
ATOM 821 C CA . LEU A 1 100 ? 1.192 -3.580 6.595 1.00 97.50 100 LEU A CA 1
ATOM 822 C C . LEU A 1 100 ? 1.697 -4.997 6.855 1.00 97.50 100 LEU A C 1
ATOM 824 O O . LEU A 1 100 ? 2.331 -5.240 7.877 1.00 97.50 100 LEU A O 1
ATOM 828 N N . VAL A 1 101 ? 1.430 -5.918 5.939 1.00 98.06 101 VAL A N 1
ATOM 829 C CA . VAL A 1 101 ? 1.876 -7.313 6.030 1.00 98.06 101 VAL A CA 1
ATOM 830 C C . VAL A 1 101 ? 2.500 -7.735 4.713 1.00 98.06 101 VAL A C 1
ATOM 832 O O . VAL A 1 101 ? 2.054 -7.291 3.657 1.00 98.06 101 VAL A O 1
ATOM 835 N N . GLY A 1 102 ? 3.538 -8.559 4.753 1.00 97.94 102 GLY A N 1
ATOM 836 C CA . GLY A 1 102 ? 4.219 -8.963 3.534 1.00 97.94 102 GLY A CA 1
ATOM 837 C C . GLY A 1 102 ? 5.467 -9.788 3.756 1.00 97.94 102 GLY A C 1
ATOM 838 O O . GLY A 1 102 ? 5.790 -10.203 4.871 1.00 97.94 102 GLY A O 1
ATOM 839 N N . VAL A 1 103 ? 6.158 -10.024 2.649 1.00 97.06 103 VAL A N 1
ATOM 840 C CA . VAL A 1 103 ? 7.452 -10.693 2.590 1.00 97.06 103 VAL A CA 1
ATOM 841 C C . VAL A 1 103 ? 8.362 -9.846 1.716 1.00 97.06 103 VAL A C 1
ATOM 843 O O . VAL A 1 103 ? 7.988 -9.512 0.596 1.00 97.06 103 VAL A O 1
ATOM 846 N N . SER A 1 104 ? 9.541 -9.513 2.235 1.00 94.06 104 SER A N 1
ATOM 847 C CA . SER A 1 104 ? 10.638 -8.900 1.487 1.00 94.06 104 SER A CA 1
ATOM 848 C C . SER A 1 104 ? 11.863 -9.817 1.485 1.00 94.06 104 SER A C 1
ATOM 850 O O . SER A 1 104 ? 11.854 -10.906 2.065 1.00 94.06 104 SER A O 1
ATOM 852 N N . TYR A 1 105 ? 12.949 -9.365 0.855 1.00 87.06 105 TYR A N 1
ATOM 853 C CA . TYR A 1 105 ? 14.232 -10.073 0.864 1.00 87.06 105 TYR A CA 1
ATOM 854 C C . TYR A 1 105 ? 14.798 -10.293 2.278 1.00 87.06 105 TYR A C 1
ATOM 856 O O . TYR A 1 105 ? 15.521 -11.264 2.495 1.00 87.06 105 TYR A O 1
ATOM 864 N N . ASP A 1 106 ? 14.434 -9.437 3.238 1.00 87.31 106 ASP A N 1
ATOM 865 C CA . ASP A 1 106 ? 14.870 -9.531 4.637 1.00 87.31 106 ASP A CA 1
ATOM 866 C C . ASP A 1 106 ? 13.964 -10.441 5.487 1.00 87.31 106 ASP A C 1
ATOM 868 O O . ASP A 1 106 ? 14.278 -10.742 6.641 1.00 87.31 106 ASP A O 1
ATOM 872 N N . GLY A 1 107 ? 12.850 -10.916 4.919 1.00 93.44 107 GLY A N 1
ATOM 873 C CA . GLY A 1 107 ? 11.914 -11.836 5.554 1.00 93.44 107 GLY A CA 1
ATOM 874 C C . GLY A 1 107 ? 10.480 -11.315 5.612 1.00 93.44 107 GLY A C 1
ATOM 875 O O . GLY A 1 107 ? 10.105 -10.333 4.974 1.00 93.44 107 GLY A O 1
ATOM 876 N N . ALA A 1 108 ? 9.650 -12.026 6.375 1.00 96.00 108 ALA A N 1
ATOM 877 C CA . ALA A 1 108 ? 8.257 -11.651 6.584 1.00 96.00 108 ALA A CA 1
ATOM 878 C C . ALA A 1 108 ? 8.130 -10.506 7.597 1.00 96.00 108 ALA A C 1
ATOM 880 O O . ALA A 1 108 ? 8.865 -10.455 8.585 1.00 96.00 108 ALA A O 1
ATOM 881 N N . PHE A 1 109 ? 7.144 -9.639 7.389 1.00 95.31 109 PHE A N 1
ATOM 882 C CA . PHE A 1 109 ? 6.808 -8.550 8.299 1.00 95.31 109 PHE A CA 1
ATOM 883 C C . PHE A 1 109 ? 5.293 -8.435 8.489 1.00 95.31 109 PHE A C 1
ATOM 885 O O . PHE A 1 109 ? 4.505 -8.734 7.592 1.00 95.31 109 PHE A O 1
ATOM 892 N N . ASP A 1 110 ? 4.894 -7.981 9.676 1.00 95.69 110 ASP A N 1
ATOM 893 C CA . ASP A 1 110 ? 3.511 -7.672 10.039 1.00 95.69 110 ASP A CA 1
ATOM 894 C C . ASP A 1 110 ? 3.526 -6.495 11.023 1.00 95.69 110 ASP A C 1
ATOM 896 O O . ASP A 1 110 ? 4.038 -6.594 12.141 1.00 95.69 110 ASP A O 1
ATOM 900 N N . ILE A 1 111 ? 3.035 -5.348 10.565 1.00 94.06 111 ILE A N 1
ATOM 901 C CA . ILE A 1 111 ? 3.083 -4.069 11.264 1.00 94.06 111 ILE A CA 1
ATOM 902 C C . ILE A 1 111 ? 1.665 -3.541 11.433 1.00 94.06 111 ILE A C 1
ATOM 904 O O . ILE A 1 111 ? 1.055 -3.157 10.435 1.00 94.06 111 ILE A O 1
ATOM 908 N N . PRO A 1 112 ? 1.165 -3.379 12.668 1.00 94.00 112 PRO A N 1
ATOM 909 C CA . PRO A 1 112 ? -0.086 -2.670 12.901 1.00 94.00 112 PRO A CA 1
ATOM 910 C C . PRO A 1 112 ? -0.037 -1.251 12.318 1.00 94.00 112 PRO A C 1
ATOM 912 O O . PRO A 1 112 ? 0.870 -0.475 12.618 1.00 94.00 112 PRO A O 1
ATOM 915 N N . ALA A 1 113 ? -1.027 -0.895 11.500 1.00 94.06 113 ALA A N 1
ATOM 916 C CA . ALA A 1 113 ? -1.028 0.344 10.723 1.00 94.06 113 ALA A CA 1
ATOM 917 C C . ALA A 1 113 ? -1.062 1.596 11.608 1.00 94.06 113 ALA A C 1
ATOM 919 O O . ALA A 1 113 ? -0.388 2.580 11.325 1.00 94.06 113 ALA A O 1
ATOM 920 N N . HIS A 1 114 ? -1.751 1.520 12.748 1.00 90.31 114 HIS A N 1
ATOM 921 C CA . HIS A 1 114 ? -1.796 2.598 13.738 1.00 90.31 114 HIS A CA 1
ATOM 922 C C . HIS A 1 114 ? -0.452 2.864 14.447 1.00 90.31 114 HIS A C 1
ATOM 924 O O . HIS A 1 114 ? -0.342 3.852 15.167 1.00 90.31 114 HIS A O 1
ATOM 930 N N . LEU A 1 115 ? 0.555 1.995 14.283 1.00 91.38 115 LEU A N 1
ATOM 931 C CA . LEU A 1 115 ? 1.903 2.182 14.837 1.00 91.38 115 LEU A CA 1
ATOM 932 C C . LEU A 1 115 ? 2.895 2.771 13.824 1.00 91.38 115 LEU A C 1
ATOM 934 O O . LEU A 1 115 ? 4.051 3.001 14.177 1.00 91.38 115 LEU A O 1
ATOM 938 N N . MET A 1 116 ? 2.478 2.997 12.577 1.00 92.50 116 MET A N 1
ATOM 939 C CA . MET A 1 116 ? 3.306 3.662 11.572 1.00 92.50 116 MET A CA 1
ATOM 940 C C . MET A 1 116 ? 3.428 5.142 11.928 1.00 92.50 116 MET A C 1
ATOM 942 O O . MET A 1 116 ? 2.423 5.847 11.992 1.00 92.50 116 MET A O 1
ATOM 946 N N . THR A 1 117 ? 4.649 5.624 12.149 1.00 91.19 117 THR A N 1
ATOM 947 C CA . THR A 1 117 ? 4.879 7.045 12.468 1.00 91.19 117 THR A CA 1
ATOM 948 C C . THR A 1 117 ? 5.520 7.826 11.342 1.00 91.19 117 THR A C 1
ATOM 950 O O . THR A 1 117 ? 5.371 9.043 11.296 1.00 91.19 117 THR A O 1
ATOM 953 N N . ASP A 1 118 ? 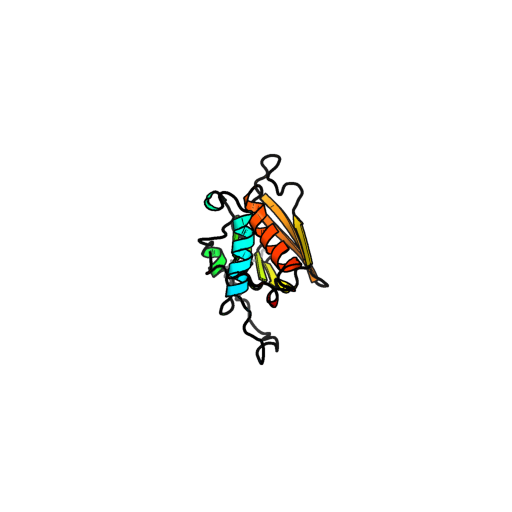6.238 7.142 10.456 1.00 90.94 118 ASP A N 1
ATOM 954 C CA . ASP A 1 118 ? 6.875 7.758 9.301 1.00 90.94 118 ASP A CA 1
ATOM 955 C C . ASP A 1 118 ? 7.092 6.731 8.184 1.00 90.94 118 ASP A C 1
ATOM 957 O O . ASP A 1 118 ? 7.183 5.526 8.449 1.00 90.94 118 ASP A O 1
ATOM 961 N N . CYS A 1 119 ? 7.197 7.223 6.952 1.00 94.12 119 CYS A N 1
ATOM 962 C CA . CYS A 1 119 ? 7.578 6.447 5.781 1.00 94.12 119 CYS A CA 1
ATOM 963 C C . CYS A 1 119 ? 8.522 7.257 4.904 1.00 94.12 119 CYS A C 1
ATOM 965 O O . CYS A 1 119 ? 8.163 8.318 4.398 1.00 94.12 119 CYS A O 1
ATOM 967 N N . THR A 1 120 ? 9.718 6.726 4.673 1.00 95.31 120 THR A N 1
ATOM 968 C CA . THR A 1 120 ? 10.639 7.282 3.680 1.00 95.31 120 THR A CA 1
ATOM 969 C C . THR A 1 120 ? 10.533 6.477 2.397 1.00 95.31 120 THR A C 1
ATOM 971 O O . THR A 1 120 ? 10.709 5.261 2.417 1.00 95.31 120 THR A O 1
ATOM 974 N N . PHE A 1 121 ? 10.280 7.152 1.281 1.00 94.75 121 PHE A N 1
ATOM 975 C CA . PHE A 1 121 ? 10.336 6.561 -0.053 1.00 94.75 121 PHE A CA 1
ATOM 976 C C . PHE A 1 121 ? 11.701 6.848 -0.672 1.00 94.75 121 PHE A C 1
ATOM 978 O O . PHE A 1 121 ? 12.181 7.979 -0.594 1.00 94.75 121 PHE A O 1
ATOM 985 N N . GLY A 1 122 ? 12.325 5.834 -1.274 1.00 90.56 122 GLY A N 1
ATOM 986 C CA . GLY A 1 122 ? 13.625 5.981 -1.924 1.00 90.56 122 GLY A CA 1
ATOM 987 C C . GLY A 1 122 ? 13.653 7.065 -3.011 1.00 90.56 122 GLY A C 1
ATOM 988 O O . GLY A 1 122 ? 12.622 7.452 -3.567 1.00 90.56 122 GLY A O 1
ATOM 989 N N . ASP A 1 123 ? 14.861 7.517 -3.357 1.00 87.75 123 ASP A N 1
ATOM 990 C CA . ASP A 1 123 ? 15.110 8.690 -4.218 1.00 87.75 123 ASP A CA 1
ATOM 991 C C . ASP A 1 123 ? 14.404 8.646 -5.587 1.00 87.75 123 ASP A C 1
ATOM 993 O O . ASP A 1 123 ? 14.097 9.682 -6.180 1.00 87.75 123 ASP A O 1
ATOM 997 N N . ASN A 1 124 ? 14.101 7.444 -6.084 1.00 91.44 124 ASN A N 1
ATOM 998 C CA . ASN A 1 124 ? 13.482 7.222 -7.389 1.00 91.44 124 ASN A CA 1
ATOM 999 C C . ASN A 1 124 ? 11.986 6.890 -7.317 1.00 91.44 124 ASN A C 1
ATOM 1001 O O . ASN A 1 124 ? 11.446 6.361 -8.286 1.00 91.44 124 ASN A O 1
ATOM 1005 N N . ALA A 1 125 ? 11.285 7.229 -6.228 1.00 92.75 125 ALA A N 1
ATOM 1006 C CA . ALA A 1 125 ? 9.851 6.951 -6.083 1.00 92.75 125 ALA A CA 1
ATOM 1007 C C . ALA A 1 125 ? 9.024 7.412 -7.297 1.00 92.75 125 ALA A C 1
ATOM 1009 O O . ALA A 1 125 ? 8.154 6.698 -7.783 1.00 92.75 125 ALA A O 1
ATOM 1010 N N . LYS A 1 126 ? 9.366 8.568 -7.876 1.00 91.44 126 LYS A N 1
ATOM 1011 C CA . LYS A 1 126 ? 8.692 9.140 -9.055 1.00 91.44 126 LYS A CA 1
ATOM 1012 C C . LYS A 1 126 ? 9.037 8.464 -10.393 1.00 91.44 126 LYS A C 1
ATOM 1014 O O . LYS A 1 126 ? 8.513 8.892 -11.417 1.00 91.44 126 LYS A O 1
ATOM 1019 N N . GLY A 1 127 ? 9.890 7.439 -10.405 1.00 89.88 127 GLY A N 1
ATOM 1020 C CA . GLY A 1 127 ? 10.270 6.689 -11.610 1.00 89.88 127 GLY A CA 1
ATOM 1021 C C . GLY A 1 127 ? 11.328 7.375 -12.482 1.00 89.88 127 GLY A C 1
ATOM 1022 O O . GLY A 1 127 ? 11.458 7.062 -13.666 1.00 89.88 127 GLY A O 1
ATOM 1023 N N . TYR A 1 128 ? 12.090 8.327 -11.932 1.00 89.50 128 TYR A N 1
ATOM 1024 C CA . TYR A 1 128 ? 13.196 8.941 -12.668 1.00 89.50 128 TYR A CA 1
ATOM 1025 C C . TYR A 1 128 ? 14.259 7.891 -13.032 1.00 89.50 128 TYR A C 1
ATOM 1027 O O . TYR A 1 128 ? 14.563 6.995 -12.249 1.00 89.50 128 TYR A O 1
ATOM 1035 N N . GLY A 1 129 ? 14.815 7.989 -14.245 1.00 87.44 129 GLY A N 1
ATOM 1036 C CA . GLY A 1 129 ? 15.853 7.070 -14.722 1.00 87.44 129 GLY A CA 1
ATOM 1037 C C . GLY A 1 129 ? 15.362 5.680 -15.147 1.00 87.44 129 GLY A C 1
ATOM 1038 O O . GLY A 1 129 ? 16.189 4.785 -15.285 1.00 87.44 129 GLY A O 1
ATOM 1039 N N . ASN A 1 130 ? 14.053 5.494 -15.377 1.00 87.44 130 ASN A N 1
ATOM 1040 C CA . ASN A 1 130 ? 13.438 4.204 -15.740 1.00 87.44 130 ASN A CA 1
ATOM 1041 C C . ASN A 1 130 ? 13.623 3.106 -14.675 1.00 87.44 130 ASN A C 1
ATOM 1043 O O . ASN A 1 130 ? 13.645 1.917 -14.988 1.00 87.44 130 ASN A O 1
ATOM 1047 N N . VAL A 1 131 ? 13.775 3.501 -13.412 1.00 92.56 131 VAL A N 1
ATOM 1048 C CA . VAL A 1 131 ? 13.804 2.576 -12.276 1.00 92.56 131 VAL A CA 1
ATOM 1049 C C . VAL A 1 131 ? 12.368 2.164 -11.978 1.00 92.56 131 VAL A C 1
ATOM 1051 O O . VAL A 1 131 ? 11.611 3.017 -11.540 1.00 92.56 131 VAL A O 1
ATOM 1054 N N . GLU A 1 132 ? 11.985 0.905 -12.214 1.00 94.81 132 GLU A N 1
ATOM 1055 C CA . GLU A 1 132 ? 10.602 0.415 -12.015 1.00 94.81 132 GLU A CA 1
ATOM 1056 C C . GLU A 1 132 ? 10.238 0.157 -10.544 1.00 94.81 132 GLU A C 1
ATOM 1058 O O . GLU A 1 132 ? 9.071 0.248 -10.170 1.00 94.81 132 GLU A O 1
ATOM 1063 N N . LEU A 1 133 ? 11.228 -0.177 -9.713 1.00 96.19 133 LEU A N 1
ATOM 1064 C CA . LEU A 1 133 ? 11.040 -0.590 -8.322 1.00 96.19 133 LEU A CA 1
ATOM 1065 C C . LEU A 1 133 ? 11.967 0.202 -7.398 1.00 96.19 133 LEU A C 1
ATOM 1067 O O . LEU A 1 133 ? 13.118 0.479 -7.739 1.00 96.19 133 LEU A O 1
ATOM 1071 N N . SER A 1 134 ? 11.476 0.574 -6.221 1.00 96.25 134 SER A N 1
ATOM 1072 C CA . SER A 1 134 ? 12.274 1.229 -5.183 1.00 96.25 134 SER A CA 1
ATOM 1073 C C . SER A 1 134 ? 11.856 0.742 -3.797 1.00 96.25 134 SER A C 1
ATOM 1075 O O . SER A 1 134 ? 10.938 -0.062 -3.670 1.00 96.25 134 SER A O 1
ATOM 1077 N N . ILE A 1 135 ? 12.555 1.188 -2.755 1.00 96.38 135 ILE A N 1
ATOM 1078 C CA . ILE A 1 135 ? 12.350 0.724 -1.380 1.00 96.38 135 ILE A CA 1
ATOM 1079 C C . ILE A 1 135 ? 11.700 1.825 -0.552 1.00 96.38 135 ILE A C 1
ATOM 1081 O O . ILE A 1 135 ? 12.157 2.971 -0.555 1.00 96.38 135 ILE A O 1
ATOM 1085 N N . ALA A 1 136 ? 10.626 1.466 0.145 1.00 96.44 136 ALA A N 1
ATOM 1086 C CA . ALA A 1 136 ? 9.999 2.282 1.166 1.00 96.44 136 ALA A CA 1
ATOM 1087 C C . ALA A 1 136 ? 10.356 1.720 2.541 1.00 96.44 136 ALA A C 1
ATOM 1089 O O . ALA A 1 136 ? 10.334 0.505 2.743 1.00 96.44 136 ALA A O 1
ATOM 1090 N N . THR A 1 137 ? 10.655 2.606 3.485 1.00 96.25 137 THR A N 1
ATOM 1091 C CA . THR A 1 137 ? 11.016 2.245 4.857 1.00 96.25 137 THR A CA 1
ATOM 1092 C C . THR A 1 137 ? 10.018 2.856 5.827 1.00 96.25 137 THR A C 1
ATOM 1094 O O . THR A 1 137 ? 9.943 4.078 5.960 1.00 96.25 137 THR A O 1
ATOM 1097 N N . ILE A 1 138 ? 9.277 2.000 6.528 1.00 95.00 138 ILE A N 1
ATOM 1098 C CA . ILE A 1 138 ? 8.333 2.372 7.584 1.00 95.00 138 ILE A CA 1
ATOM 1099 C C . ILE A 1 138 ? 9.056 2.380 8.918 1.00 95.00 138 ILE A C 1
ATOM 1101 O O . ILE A 1 138 ? 9.685 1.387 9.281 1.00 95.00 138 ILE A O 1
ATOM 1105 N N . THR A 1 139 ? 8.908 3.463 9.674 1.00 92.94 139 THR A N 1
ATOM 1106 C CA . THR A 1 139 ? 9.432 3.559 11.041 1.00 92.94 139 THR A CA 1
ATOM 1107 C C . THR A 1 139 ? 8.323 3.319 12.058 1.00 92.94 139 THR A C 1
ATOM 1109 O O . THR A 1 139 ? 7.217 3.852 11.924 1.00 92.94 139 THR A O 1
ATOM 1112 N N . GLN A 1 140 ? 8.643 2.544 13.097 1.00 87.75 140 GLN A N 1
ATOM 1113 C CA . GLN A 1 140 ? 7.777 2.285 14.242 1.00 87.75 140 GLN A CA 1
ATOM 1114 C C . GLN A 1 140 ? 8.443 2.747 15.547 1.00 87.75 140 GLN A C 1
ATOM 1116 O O . GLN A 1 140 ? 9.635 2.492 15.759 1.00 87.75 140 GLN A O 1
ATOM 1121 N N . PRO A 1 141 ? 7.689 3.331 16.491 1.00 83.31 141 PRO A N 1
ATOM 1122 C CA . PRO A 1 141 ? 8.201 3.622 17.823 1.00 83.31 141 PRO A CA 1
ATOM 1123 C C . PRO A 1 141 ? 8.677 2.348 18.530 1.00 83.31 141 PRO A C 1
ATOM 1125 O O . PRO A 1 141 ? 7.905 1.417 18.741 1.00 83.31 141 PRO A O 1
ATOM 1128 N N . GLY A 1 142 ? 9.958 2.303 18.903 1.00 80.50 142 GLY A N 1
ATOM 1129 C CA . GLY A 1 142 ? 10.539 1.234 19.727 1.00 80.50 142 GLY A CA 1
ATOM 1130 C C . GLY A 1 142 ? 10.793 -0.112 19.034 1.00 80.50 142 GLY A C 1
ATOM 1131 O O . GLY A 1 142 ? 11.507 -0.931 19.604 1.00 80.50 142 GLY A O 1
ATOM 1132 N N . ASN A 1 143 ? 10.282 -0.326 17.816 1.00 77.81 143 ASN A N 1
ATOM 1133 C CA . ASN A 1 143 ? 10.382 -1.603 17.089 1.00 77.81 143 ASN A CA 1
ATOM 1134 C C . ASN A 1 143 ? 11.282 -1.545 15.841 1.00 77.81 143 ASN A C 1
ATOM 1136 O O . ASN A 1 143 ? 11.424 -2.542 15.138 1.00 77.81 143 ASN A O 1
ATOM 1140 N N . GLY A 1 144 ? 11.920 -0.401 15.580 1.00 86.88 144 GLY A N 1
ATOM 1141 C CA . GLY A 1 144 ? 12.819 -0.219 14.442 1.00 86.88 144 GLY A CA 1
ATOM 1142 C C . GLY A 1 144 ? 12.080 0.140 13.155 1.00 86.88 144 GLY A C 1
ATOM 1143 O O . GLY A 1 144 ? 11.106 0.897 13.175 1.00 86.88 144 GLY A O 1
ATOM 1144 N N . SER A 1 145 ? 12.585 -0.363 12.030 1.00 92.31 145 SER A N 1
ATOM 1145 C CA . SER A 1 145 ? 12.070 -0.049 10.702 1.00 92.31 145 SER A CA 1
ATOM 1146 C C . SER A 1 145 ? 11.892 -1.297 9.853 1.00 92.31 145 SER A C 1
ATOM 1148 O O . SER A 1 145 ? 12.709 -2.213 9.925 1.00 92.31 145 SER A O 1
ATOM 1150 N N . VAL A 1 146 ? 10.869 -1.297 9.005 1.00 93.75 146 VAL A N 1
ATOM 1151 C CA . VAL A 1 146 ? 10.644 -2.340 7.997 1.00 93.75 146 VAL A CA 1
ATOM 1152 C C . VAL A 1 146 ? 10.748 -1.732 6.613 1.00 93.75 146 VAL A C 1
ATOM 1154 O O . VAL A 1 146 ? 10.172 -0.677 6.353 1.00 93.75 146 VAL A O 1
ATOM 1157 N N . ALA A 1 147 ? 11.464 -2.424 5.733 1.00 95.12 147 ALA A N 1
ATOM 1158 C CA . ALA A 1 147 ? 11.582 -2.079 4.330 1.00 95.12 147 ALA A CA 1
ATOM 1159 C C . ALA A 1 147 ? 10.690 -2.984 3.471 1.00 95.12 147 ALA A C 1
ATOM 1161 O O . ALA A 1 147 ? 10.641 -4.200 3.677 1.00 95.12 147 ALA A O 1
ATOM 1162 N N . PHE A 1 148 ? 10.020 -2.394 2.486 1.00 95.81 148 PHE A N 1
ATOM 1163 C CA . PHE A 1 148 ? 9.310 -3.124 1.441 1.00 95.81 148 PHE A CA 1
ATOM 1164 C C . PHE A 1 148 ? 9.561 -2.482 0.075 1.00 95.81 148 PHE A C 1
ATOM 1166 O O . PHE A 1 148 ? 9.782 -1.275 -0.039 1.00 95.81 148 PHE A O 1
ATOM 1173 N N . GLU A 1 149 ? 9.565 -3.306 -0.968 1.00 96.94 149 GLU A N 1
ATOM 1174 C CA . GLU A 1 149 ? 9.730 -2.850 -2.346 1.00 96.94 149 GLU A CA 1
ATOM 1175 C C . GLU A 1 149 ? 8.390 -2.370 -2.900 1.00 96.94 149 GLU A C 1
ATOM 1177 O O . GLU A 1 149 ? 7.371 -3.010 -2.661 1.00 96.94 149 GLU A O 1
ATOM 1182 N N . PHE A 1 150 ? 8.379 -1.266 -3.641 1.00 97.00 150 PHE A N 1
ATOM 1183 C CA . PHE A 1 150 ? 7.181 -0.695 -4.250 1.00 97.00 150 PHE A CA 1
ATOM 1184 C C . PHE A 1 150 ? 7.430 -0.299 -5.709 1.00 97.00 150 PHE A C 1
ATOM 1186 O O . PHE A 1 150 ? 8.562 -0.029 -6.116 1.00 97.00 150 PHE A O 1
ATOM 1193 N N . GLU A 1 151 ? 6.351 -0.232 -6.487 1.00 97.25 151 GLU A N 1
ATOM 1194 C CA . GLU A 1 151 ? 6.371 0.233 -7.875 1.00 97.25 151 GLU A CA 1
ATOM 1195 C C . GLU A 1 151 ? 6.512 1.754 -7.948 1.00 97.25 151 GLU A C 1
ATOM 1197 O O . GLU A 1 151 ? 5.724 2.500 -7.362 1.00 97.25 151 GLU A O 1
ATOM 1202 N N . THR A 1 152 ? 7.518 2.226 -8.676 1.00 96.50 152 THR A N 1
ATOM 1203 C CA . THR A 1 152 ? 7.776 3.656 -8.856 1.00 96.50 152 THR A CA 1
ATOM 1204 C C . THR A 1 152 ? 6.813 4.285 -9.872 1.00 96.50 152 THR A C 1
ATOM 1206 O O . THR A 1 152 ? 5.901 3.654 -10.409 1.00 96.50 152 THR A O 1
ATOM 1209 N N . GLY A 1 153 ? 6.996 5.574 -10.162 1.00 94.12 153 GLY A N 1
ATOM 1210 C CA . GLY A 1 153 ? 6.107 6.291 -11.073 1.00 94.12 153 GLY A CA 1
ATOM 1211 C C . GLY A 1 153 ? 4.720 6.421 -10.452 1.00 94.12 153 GLY A C 1
ATOM 1212 O O . GLY A 1 153 ? 4.578 6.411 -9.242 1.00 94.12 153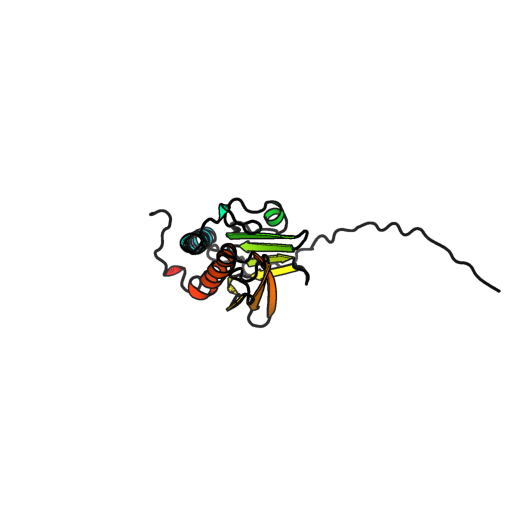 GLY A O 1
ATOM 1213 N N . LYS A 1 154 ? 3.649 6.560 -11.230 1.00 93.62 154 LYS A N 1
ATOM 1214 C CA . LYS A 1 154 ? 2.330 6.879 -10.644 1.00 93.62 154 LYS A CA 1
ATOM 1215 C C . LYS A 1 154 ? 1.871 5.905 -9.535 1.00 93.62 154 LYS A C 1
ATOM 1217 O O . LYS A 1 154 ? 1.184 6.346 -8.619 1.00 93.62 154 LYS A O 1
ATOM 1222 N N . ALA A 1 155 ? 2.305 4.644 -9.568 1.00 95.94 155 ALA A N 1
ATOM 1223 C CA . ALA A 1 155 ? 1.968 3.634 -8.569 1.00 95.94 155 ALA A CA 1
ATOM 1224 C C . ALA A 1 155 ? 2.506 3.924 -7.153 1.00 95.94 155 ALA A C 1
ATOM 1226 O O . ALA A 1 155 ? 1.851 3.542 -6.182 1.00 95.94 155 ALA A O 1
ATOM 1227 N N . TRP A 1 156 ? 3.617 4.668 -7.002 1.00 95.06 156 TRP A N 1
ATOM 1228 C CA . TRP A 1 156 ? 4.191 4.991 -5.679 1.00 95.06 156 TRP A CA 1
ATOM 1229 C C . TRP A 1 156 ? 3.232 5.803 -4.801 1.00 95.06 156 TRP A C 1
ATOM 1231 O O . TRP A 1 156 ? 3.329 5.800 -3.574 1.00 95.06 156 TRP A O 1
ATOM 1241 N N . MET A 1 157 ? 2.270 6.480 -5.432 1.00 94.88 157 MET A N 1
ATOM 1242 C CA . MET A 1 157 ? 1.242 7.256 -4.751 1.00 94.88 157 MET A CA 1
ATOM 1243 C C . MET A 1 157 ? 0.346 6.379 -3.872 1.00 94.88 157 MET A C 1
ATOM 1245 O O . MET A 1 157 ? -0.101 6.841 -2.827 1.00 94.88 157 MET A O 1
ATOM 1249 N N . ALA A 1 158 ? 0.097 5.118 -4.236 1.00 96.75 158 ALA A N 1
ATOM 1250 C CA . ALA A 1 158 ? -0.750 4.242 -3.430 1.00 96.75 158 ALA A CA 1
ATOM 1251 C C . ALA A 1 158 ? -0.184 3.998 -2.017 1.00 96.75 158 ALA A C 1
ATOM 1253 O O . ALA A 1 158 ? -0.885 4.312 -1.050 1.00 96.75 158 ALA A O 1
ATOM 1254 N N . PRO A 1 159 ? 1.060 3.504 -1.847 1.00 96.12 159 PRO A N 1
ATOM 1255 C CA . PRO A 1 159 ? 1.651 3.386 -0.520 1.00 96.12 159 PRO A CA 1
ATOM 1256 C C . PRO A 1 159 ? 1.853 4.743 0.173 1.00 96.12 159 PRO A C 1
ATOM 1258 O O . PRO A 1 159 ? 1.584 4.832 1.369 1.00 96.12 159 PRO A O 1
ATOM 1261 N N . GLU A 1 160 ? 2.245 5.809 -0.537 1.00 95.56 160 GLU A N 1
ATOM 1262 C CA . GLU A 1 160 ? 2.424 7.141 0.073 1.00 95.56 160 GLU A CA 1
ATOM 1263 C C . GLU A 1 160 ? 1.119 7.676 0.675 1.00 95.56 160 GLU A C 1
ATOM 1265 O O . GLU A 1 160 ? 1.066 8.021 1.856 1.00 95.56 160 GLU A O 1
ATOM 1270 N N . TYR A 1 161 ? 0.032 7.703 -0.100 1.00 96.00 161 TYR A N 1
ATOM 1271 C CA . TYR A 1 161 ? -1.244 8.223 0.391 1.00 96.00 161 TYR A CA 1
ATOM 1272 C C . TYR A 1 161 ? -1.891 7.308 1.425 1.00 96.00 161 TYR A C 1
ATOM 1274 O O . TYR A 1 161 ? -2.534 7.817 2.341 1.00 96.00 161 TYR A O 1
ATOM 1282 N N . TYR A 1 162 ? -1.670 5.994 1.357 1.00 96.75 162 TYR A N 1
ATOM 1283 C CA . TYR A 1 162 ? -2.068 5.090 2.433 1.00 96.75 162 TYR A CA 1
ATOM 1284 C C . TYR A 1 162 ? -1.387 5.459 3.761 1.00 96.75 162 TYR A C 1
ATOM 1286 O O . TYR A 1 162 ? -2.067 5.657 4.770 1.00 96.75 162 TYR A O 1
ATOM 1294 N N . VAL A 1 163 ? -0.055 5.586 3.783 1.00 95.12 163 VAL A N 1
ATOM 1295 C CA . VAL A 1 163 ? 0.671 5.862 5.035 1.00 95.12 163 VAL A CA 1
ATOM 1296 C C . VAL A 1 163 ? 0.385 7.280 5.529 1.00 95.12 163 VAL A C 1
ATOM 1298 O O . VAL A 1 163 ? 0.103 7.488 6.709 1.00 95.12 163 VAL A O 1
ATOM 1301 N N . SER A 1 164 ? 0.365 8.255 4.619 1.00 93.56 164 SER A N 1
ATOM 1302 C CA . SER A 1 164 ? 0.004 9.643 4.918 1.00 93.56 164 SER A CA 1
ATOM 1303 C C . SER A 1 164 ? -1.389 9.749 5.545 1.00 93.56 164 SER A C 1
ATOM 1305 O O . SER A 1 164 ? -1.587 10.506 6.500 1.00 93.56 164 SER A O 1
ATOM 1307 N N . TRP A 1 165 ? -2.350 8.952 5.065 1.00 94.19 165 TRP A N 1
ATOM 1308 C CA . TRP A 1 165 ? -3.688 8.864 5.642 1.00 94.19 165 TRP A CA 1
ATOM 1309 C C . TRP A 1 165 ? -3.653 8.342 7.084 1.00 94.19 165 TRP A C 1
ATOM 1311 O O . TRP A 1 165 ? -4.241 8.967 7.971 1.00 94.19 165 TRP A O 1
ATOM 1321 N N . TRP A 1 166 ? -2.918 7.261 7.352 1.00 93.31 166 TRP A N 1
ATOM 1322 C CA . TRP A 1 166 ? -2.781 6.715 8.707 1.00 93.31 166 TRP A CA 1
ATOM 1323 C C . TRP A 1 166 ? -2.134 7.702 9.675 1.00 93.31 166 TRP A C 1
ATOM 1325 O O . TRP A 1 166 ? -2.637 7.897 10.777 1.00 93.31 166 TRP A O 1
ATOM 1335 N N . ILE A 1 167 ? -1.074 8.387 9.250 1.00 91.06 167 ILE A N 1
ATOM 1336 C CA . ILE A 1 167 ? -0.349 9.334 10.105 1.00 91.06 167 ILE A CA 1
ATOM 1337 C C . ILE A 1 167 ? -1.190 10.588 10.385 1.00 91.06 167 ILE A C 1
ATOM 1339 O O . ILE A 1 167 ? -1.200 11.099 11.504 1.00 91.06 167 ILE A O 1
ATOM 1343 N N . ARG A 1 168 ? -1.894 11.115 9.376 1.00 90.00 168 ARG A N 1
ATOM 1344 C CA . ARG A 1 168 ? -2.512 12.453 9.458 1.00 90.00 168 ARG A CA 1
ATOM 1345 C C . ARG A 1 168 ? -4.007 12.433 9.750 1.00 90.00 168 ARG A C 1
ATOM 1347 O O . ARG A 1 168 ? -4.522 13.404 10.297 1.00 90.00 168 ARG A O 1
ATOM 1354 N N . LYS A 1 169 ? -4.720 11.383 9.336 1.00 86.50 169 LYS A N 1
ATOM 1355 C CA . LYS A 1 169 ? -6.192 11.361 9.312 1.00 86.50 169 LYS A CA 1
ATOM 1356 C C . LYS A 1 169 ? -6.796 10.347 10.269 1.00 86.50 169 LYS A C 1
ATOM 1358 O O . LYS A 1 169 ? -7.827 10.653 10.862 1.00 86.50 169 LYS A O 1
ATOM 1363 N N . PHE A 1 170 ? -6.159 9.195 10.480 1.00 85.94 170 PHE A N 1
ATOM 1364 C CA . PHE A 1 170 ? -6.655 8.206 11.442 1.00 85.94 170 PHE A CA 1
ATOM 1365 C C . PHE A 1 170 ? -6.805 8.756 12.878 1.00 85.94 170 PHE A C 1
ATOM 1367 O O . PHE A 1 170 ? -7.861 8.529 13.467 1.00 85.94 170 PHE A O 1
ATOM 1374 N N . PRO A 1 171 ? -5.864 9.557 13.433 1.00 84.81 171 PRO A N 1
ATOM 1375 C CA . PRO A 1 171 ? -6.002 10.107 14.789 1.00 84.81 171 PRO A CA 1
ATOM 1376 C C . PRO A 1 171 ? -7.233 11.003 14.994 1.00 84.81 171 PRO A C 1
ATOM 1378 O O . PRO A 1 171 ? -7.619 11.278 16.126 1.00 84.81 171 PRO A O 1
ATOM 1381 N N . ILE A 1 172 ? -7.839 11.472 13.902 1.00 82.25 172 ILE A N 1
ATOM 1382 C CA . ILE A 1 172 ? -9.015 12.344 13.893 1.00 82.25 172 ILE A CA 1
ATOM 1383 C C . ILE A 1 172 ? -10.174 11.729 13.091 1.00 82.25 172 ILE A C 1
ATOM 1385 O O . ILE A 1 172 ? -11.054 12.455 12.627 1.00 82.25 172 ILE A O 1
ATOM 1389 N N . LEU A 1 173 ? -10.192 10.401 12.909 1.00 82.56 173 LEU A N 1
ATOM 1390 C CA . LEU A 1 173 ? -11.169 9.696 12.069 1.00 82.56 173 LEU A CA 1
ATOM 1391 C C . LEU A 1 173 ? -12.624 10.023 12.443 1.00 82.56 173 LEU A C 1
ATOM 1393 O O . LEU A 1 173 ? -13.482 10.149 11.567 1.00 82.56 173 LEU A O 1
ATOM 1397 N N . ASP A 1 174 ? -12.911 10.202 13.730 1.00 79.44 174 ASP A N 1
ATOM 1398 C CA . ASP A 1 174 ? -14.258 10.511 14.227 1.00 79.44 174 ASP A CA 1
ATOM 1399 C C . ASP A 1 174 ? -14.686 11.963 13.985 1.00 79.44 174 ASP A C 1
ATOM 1401 O O . ASP A 1 174 ? -15.873 12.277 14.028 1.00 79.44 174 ASP A O 1
ATOM 1405 N N . LEU A 1 175 ? -13.739 12.845 13.655 1.00 76.50 175 LEU A N 1
ATOM 1406 C CA . LEU A 1 175 ? -14.010 14.232 13.274 1.00 76.50 175 LEU A CA 1
ATOM 1407 C C . LEU A 1 175 ? -14.270 14.380 11.766 1.00 76.50 175 LEU A C 1
ATOM 1409 O O . LEU A 1 175 ? -14.822 15.394 11.330 1.00 76.50 175 LEU A O 1
ATOM 1413 N N . PHE A 1 176 ? -13.908 13.375 10.960 1.00 66.56 176 PHE A N 1
ATOM 1414 C CA . PHE A 1 176 ? -14.216 13.355 9.533 1.00 66.56 176 PHE A CA 1
ATOM 1415 C C . PHE A 1 176 ? -15.712 13.113 9.307 1.00 66.56 176 PHE A C 1
ATOM 1417 O O . PHE A 1 176 ? -16.225 12.019 9.535 1.00 66.56 176 PHE A O 1
ATOM 1424 N N . LYS A 1 177 ? -16.397 14.134 8.780 1.00 62.94 177 LYS A N 1
ATOM 1425 C CA . LYS A 1 177 ? -17.791 14.059 8.302 1.00 62.94 177 LYS A CA 1
ATOM 1426 C C . LYS A 1 177 ? -17.918 13.512 6.873 1.00 62.94 177 LYS A C 1
ATOM 1428 O O . LYS A 1 177 ? -18.958 13.685 6.249 1.00 62.94 177 LYS A O 1
ATOM 1433 N N . PHE A 1 178 ? -16.851 12.940 6.321 1.00 59.31 178 PHE A N 1
ATOM 1434 C CA . PHE A 1 178 ? -16.856 12.458 4.946 1.00 59.31 178 PHE A CA 1
ATOM 1435 C C . PHE A 1 178 ? -17.655 11.154 4.845 1.00 59.31 178 PHE A C 1
ATOM 1437 O O . PHE A 1 178 ? -17.272 10.149 5.446 1.00 59.31 178 PHE A O 1
ATOM 1444 N N . ASP A 1 179 ? -18.751 11.201 4.085 1.00 57.94 179 ASP A N 1
ATOM 1445 C CA . ASP A 1 179 ? -19.558 10.046 3.698 1.00 57.94 179 ASP A CA 1
ATOM 1446 C C . ASP A 1 179 ? -19.388 9.794 2.187 1.00 57.94 179 ASP A C 1
ATOM 1448 O O . ASP A 1 179 ? -19.993 10.497 1.375 1.00 57.94 179 ASP A O 1
ATOM 1452 N N . PRO A 1 180 ? -18.563 8.819 1.775 1.00 53.22 180 PRO A N 1
ATOM 1453 C CA . PRO A 1 180 ? -18.358 8.507 0.364 1.00 53.22 180 PRO A CA 1
ATOM 1454 C C . PRO A 1 180 ? -19.609 7.961 -0.341 1.00 53.22 180 PRO A C 1
ATOM 1456 O O . PRO A 1 180 ? -19.595 7.863 -1.563 1.00 53.22 180 PRO A O 1
ATOM 1459 N N . ALA A 1 181 ? -20.689 7.630 0.380 1.00 50.28 181 ALA A N 1
ATOM 1460 C CA . ALA A 1 181 ? -21.972 7.264 -0.224 1.00 50.28 181 ALA A CA 1
ATOM 1461 C C . ALA A 1 181 ? -22.792 8.480 -0.703 1.00 50.28 181 ALA A C 1
ATOM 1463 O O . ALA A 1 181 ? -23.847 8.309 -1.311 1.00 50.28 181 ALA A O 1
ATOM 1464 N N . SER A 1 182 ? -22.331 9.704 -0.423 1.00 46.62 182 SER A N 1
ATOM 1465 C CA . SER A 1 182 ? -23.032 10.952 -0.759 1.00 46.62 182 SER A CA 1
ATOM 1466 C C . SER A 1 182 ? -22.526 11.654 -2.029 1.00 46.62 182 SER A C 1
ATOM 1468 O O . SER A 1 182 ? -22.976 12.761 -2.331 1.00 46.62 182 SER A O 1
ATOM 1470 N N . SER A 1 183 ? -21.620 11.016 -2.781 1.00 39.34 183 SER A N 1
ATOM 1471 C CA . SER A 1 183 ? -21.023 11.527 -4.026 1.00 39.34 183 SER A CA 1
ATOM 1472 C C . SER A 1 183 ? -21.215 10.583 -5.201 1.00 39.34 183 SER A C 1
ATOM 1474 O O . SER A 1 183 ? -20.927 9.382 -5.007 1.00 39.34 183 SER A O 1
#

Foldseek 3Di:
DDDDDDDDDDDPPDDDPPDDDDDPDPPPDDDDPLVQVLLLVVLLVLLVVQFDPQVPQDFKDQPPADVVAVVVDDADVSKAFRMKGDPDDQAIWTDISFWIWGADPVGTDTGGLLQFQDKDWDPQQQCPPVPQKTKIWTQGPPPGIDIGIFGHRSRSSSVVSNSVCSNPPVVPSVVDPDDPVVD

Radius of gyration: 20.28 Å; chains: 1; bounding box: 68×62×42 Å

pLDDT: mean 81.35, std 22.65, range [29.47, 98.62]